Protein AF-A0AB36F8H3-F1 (afdb_monomer)

Foldseek 3Di:
DVVVVVVVVVVVVVVVVVVVVVVVVVVVVVVVVVVVVLVVLLVLLVQLLVLLVVLLVLLVPQAQFDQDPVSCVVCVVSLVVSVVSLVSNVVSVVVNVCVCVVVVLLVVLNVCLNVCSVCRSNRNGTSVSNSVSSVSSNVDPDNPD

Structure (mmCIF, N/CA/C/O backbone):
data_AF-A0AB36F8H3-F1
#
_entry.id   AF-A0AB36F8H3-F1
#
loop_
_atom_site.group_PDB
_atom_site.id
_atom_site.type_symbol
_atom_site.label_atom_id
_atom_site.label_alt_id
_atom_site.label_comp_id
_atom_site.label_asym_id
_atom_site.label_entity_id
_atom_site.label_seq_id
_atom_site.pdbx_PDB_ins_code
_atom_site.Cartn_x
_atom_site.Cartn_y
_atom_site.Cartn_z
_atom_site.occupancy
_atom_site.B_iso_or_equiv
_atom_site.auth_seq_id
_atom_site.auth_comp_id
_atom_site.auth_asym_id
_atom_sit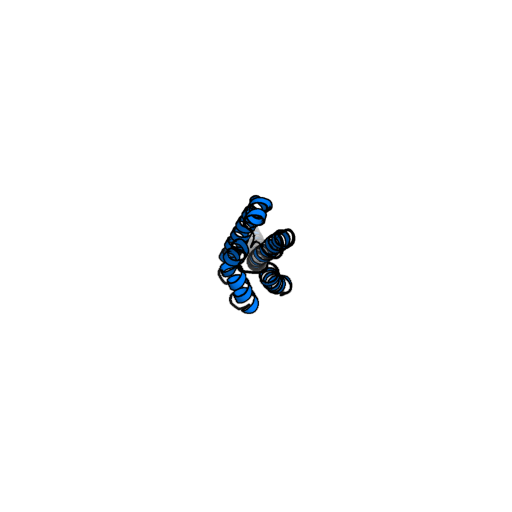e.auth_atom_id
_atom_site.pdbx_PDB_model_num
ATOM 1 N N . MET A 1 1 ? 30.754 12.688 -62.847 1.00 58.72 1 MET A N 1
ATOM 2 C CA . MET A 1 1 ? 31.485 11.428 -62.592 1.00 58.72 1 MET A CA 1
ATOM 3 C C . MET A 1 1 ? 32.320 11.429 -61.305 1.00 58.72 1 MET A C 1
ATOM 5 O O . MET A 1 1 ? 31.846 10.849 -60.343 1.00 58.72 1 MET A O 1
ATOM 9 N N . LEU A 1 2 ? 33.496 12.077 -61.193 1.00 60.81 2 LEU A N 1
ATOM 10 C CA . LEU A 1 2 ? 34.312 12.008 -59.949 1.00 60.81 2 LEU A CA 1
ATOM 11 C C . LEU A 1 2 ? 33.625 12.613 -58.705 1.00 60.81 2 LEU A C 1
ATOM 13 O O . LEU A 1 2 ? 33.713 12.050 -57.617 1.00 60.81 2 LEU A O 1
ATOM 17 N N . HIS A 1 3 ? 32.891 13.718 -58.871 1.00 62.44 3 HIS A N 1
ATOM 18 C CA . HIS A 1 3 ? 32.136 14.358 -57.785 1.00 62.44 3 HIS A CA 1
ATOM 19 C C . HIS A 1 3 ? 30.990 13.472 -57.256 1.00 62.44 3 HIS A C 1
ATOM 21 O O . HIS A 1 3 ? 30.759 13.420 -56.055 1.00 62.44 3 HIS A O 1
ATOM 27 N N . GLU A 1 4 ? 30.318 12.720 -58.133 1.00 62.84 4 GLU A N 1
ATOM 28 C CA . GLU A 1 4 ? 29.195 11.839 -57.764 1.00 62.84 4 GLU A CA 1
ATOM 29 C C . GLU A 1 4 ? 29.661 10.620 -56.956 1.00 62.84 4 GLU A C 1
ATOM 31 O O . GLU A 1 4 ? 29.001 10.220 -55.998 1.00 62.84 4 GLU A O 1
ATOM 36 N N . ILE A 1 5 ? 30.836 10.074 -57.292 1.00 63.94 5 ILE A N 1
ATOM 37 C CA . ILE A 1 5 ? 31.457 8.955 -56.566 1.00 63.94 5 ILE A CA 1
ATOM 38 C C . ILE A 1 5 ? 31.864 9.392 -55.148 1.00 63.94 5 ILE A C 1
ATOM 40 O O . ILE A 1 5 ? 31.661 8.643 -54.192 1.00 63.94 5 ILE A O 1
ATOM 44 N N . TYR A 1 6 ? 32.378 10.618 -54.993 1.00 69.06 6 TYR A N 1
ATOM 45 C CA . TYR A 1 6 ? 32.742 11.180 -53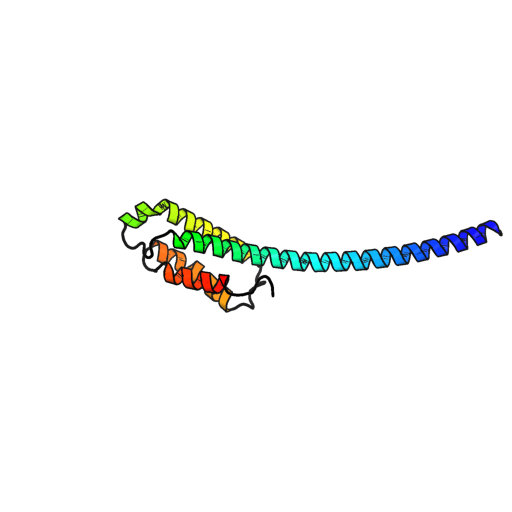.687 1.00 69.06 6 TYR A CA 1
ATOM 46 C C . TYR A 1 6 ? 31.517 11.478 -52.808 1.00 69.06 6 TYR A C 1
ATOM 48 O O . TYR A 1 6 ? 31.506 11.177 -51.616 1.00 69.06 6 TYR A O 1
ATOM 56 N N . THR A 1 7 ? 30.441 12.020 -53.382 1.00 68.94 7 THR A N 1
ATOM 57 C CA . THR A 1 7 ? 29.201 12.251 -52.626 1.00 68.94 7 THR A CA 1
ATOM 58 C C . THR A 1 7 ? 28.511 10.947 -52.225 1.00 68.94 7 THR A C 1
ATOM 60 O O . THR A 1 7 ? 27.948 10.872 -51.135 1.00 68.94 7 THR A O 1
ATOM 63 N N . ALA A 1 8 ? 28.587 9.903 -53.061 1.00 67.62 8 ALA A N 1
ATOM 64 C CA . ALA A 1 8 ? 28.029 8.588 -52.755 1.00 67.62 8 ALA A CA 1
ATOM 65 C C . ALA A 1 8 ? 28.791 7.880 -51.620 1.00 67.62 8 ALA A C 1
ATOM 67 O O . ALA A 1 8 ? 28.169 7.293 -50.735 1.00 67.62 8 ALA A O 1
ATOM 68 N N . SER A 1 9 ? 30.126 7.971 -51.589 1.00 74.31 9 SER A N 1
ATOM 69 C CA . SER A 1 9 ? 30.923 7.400 -50.494 1.00 74.31 9 SER A CA 1
ATOM 70 C C . SER A 1 9 ? 30.672 8.118 -49.165 1.00 74.31 9 SER A C 1
ATOM 72 O O . SER A 1 9 ? 30.525 7.465 -48.132 1.00 74.31 9 SER A O 1
ATOM 74 N N . TRP A 1 10 ? 30.526 9.445 -49.191 1.00 82.19 10 TRP A N 1
ATOM 75 C CA . TRP A 1 10 ? 30.187 10.238 -48.010 1.00 82.19 10 TRP A CA 1
ATOM 76 C C . TRP A 1 10 ? 28.766 9.960 -47.501 1.00 82.19 10 TRP A C 1
ATOM 78 O O . TRP A 1 10 ? 28.565 9.777 -46.301 1.00 82.19 10 TRP A O 1
ATOM 88 N N . ALA A 1 11 ? 27.786 9.848 -48.403 1.00 82.88 11 ALA A N 1
ATOM 89 C CA . ALA A 1 11 ? 26.413 9.483 -48.055 1.00 82.88 11 ALA A CA 1
ATOM 90 C C . ALA A 1 11 ? 26.329 8.098 -47.388 1.00 82.88 11 ALA A C 1
ATOM 92 O O . ALA A 1 11 ? 25.604 7.938 -46.408 1.00 82.88 11 ALA A O 1
ATOM 93 N N . ASN A 1 12 ? 27.116 7.121 -47.852 1.00 84.38 12 ASN A N 1
ATOM 94 C CA . ASN A 1 12 ? 27.176 5.785 -47.249 1.00 84.38 12 ASN A CA 1
ATOM 95 C C . ASN A 1 12 ? 27.745 5.806 -45.820 1.00 84.38 12 ASN A C 1
ATOM 97 O O . ASN A 1 12 ? 27.247 5.086 -44.953 1.00 84.38 12 ASN A O 1
ATOM 101 N N . ILE A 1 13 ? 28.752 6.649 -45.551 1.00 85.50 13 ILE A N 1
ATOM 102 C CA . ILE A 1 13 ? 29.317 6.830 -44.202 1.00 85.50 13 ILE A CA 1
ATOM 103 C C . ILE A 1 13 ? 28.265 7.425 -43.258 1.00 85.50 13 ILE A C 1
ATOM 105 O O . ILE A 1 13 ? 28.055 6.899 -42.164 1.00 85.50 13 ILE A O 1
ATOM 109 N N . TRP A 1 14 ? 27.556 8.473 -43.689 1.00 85.19 14 TRP A N 1
ATOM 110 C CA . TRP A 1 14 ? 26.475 9.063 -42.895 1.00 85.19 14 TRP A CA 1
ATOM 111 C C . TRP A 1 14 ? 25.318 8.096 -42.674 1.00 85.19 14 TRP A C 1
ATOM 113 O O . TRP A 1 14 ? 24.829 7.996 -41.554 1.00 85.19 14 TRP A O 1
ATOM 123 N N . ALA A 1 15 ? 24.922 7.331 -43.693 1.00 85.88 15 ALA A N 1
ATOM 124 C CA . ALA A 1 15 ? 23.889 6.311 -43.558 1.00 85.88 15 ALA A CA 1
ATOM 125 C C . ALA A 1 15 ? 24.279 5.243 -42.522 1.00 85.88 15 ALA A C 1
ATOM 127 O O . ALA A 1 15 ? 23.463 4.889 -41.670 1.00 85.88 15 ALA A O 1
ATOM 128 N N . ALA A 1 16 ? 25.535 4.782 -42.532 1.00 86.06 16 ALA A N 1
ATOM 129 C CA . ALA A 1 16 ? 26.046 3.840 -41.538 1.00 86.06 16 ALA A CA 1
ATOM 130 C C . ALA A 1 16 ? 26.062 4.443 -40.121 1.00 86.06 16 ALA A C 1
ATOM 132 O O . ALA A 1 16 ? 25.603 3.808 -39.170 1.00 86.06 16 ALA A O 1
ATOM 133 N N . MET A 1 17 ? 26.524 5.689 -39.971 1.00 88.88 17 MET A N 1
ATOM 134 C CA . MET A 1 17 ? 26.510 6.398 -38.686 1.00 88.88 17 MET A CA 1
ATOM 135 C C . MET A 1 17 ? 25.092 6.617 -38.144 1.00 88.88 17 MET A C 1
ATOM 137 O O . MET A 1 17 ? 24.843 6.414 -36.951 1.00 88.88 17 MET A O 1
ATOM 141 N N . SER A 1 18 ? 24.151 7.005 -39.005 1.00 90.81 18 SER A N 1
ATOM 142 C CA . SER A 1 18 ? 22.741 7.153 -38.649 1.00 90.81 18 SER A CA 1
ATOM 143 C C . SER A 1 18 ? 22.137 5.811 -38.246 1.00 90.81 18 SER A C 1
ATOM 145 O O . SER A 1 18 ? 21.476 5.746 -37.215 1.00 90.81 18 SER A O 1
ATOM 147 N N . ALA A 1 19 ? 22.432 4.727 -38.969 1.00 90.00 19 ALA A N 1
ATOM 148 C CA . ALA A 1 19 ? 21.951 3.388 -38.628 1.00 90.00 19 ALA A CA 1
ATOM 149 C C . ALA A 1 19 ? 22.446 2.920 -37.246 1.00 90.00 19 ALA A C 1
ATOM 151 O O . ALA A 1 19 ? 21.660 2.399 -36.449 1.00 90.00 19 ALA A O 1
ATOM 152 N N . ILE A 1 20 ? 23.722 3.158 -36.917 1.00 92.00 20 ILE A N 1
ATOM 153 C CA . ILE A 1 20 ? 24.278 2.866 -35.584 1.00 92.00 20 ILE A CA 1
ATOM 154 C C . ILE A 1 20 ? 23.578 3.714 -34.515 1.00 92.00 20 ILE A C 1
ATOM 156 O O . ILE A 1 20 ? 23.149 3.185 -33.489 1.00 92.00 20 ILE A O 1
ATOM 160 N N . SER A 1 21 ? 23.409 5.013 -34.767 1.00 92.56 21 SER A N 1
ATOM 161 C CA . SER A 1 21 ? 22.753 5.934 -33.831 1.00 92.56 21 SER A CA 1
ATOM 162 C C . SER A 1 21 ? 21.299 5.539 -33.562 1.00 92.56 21 SER A C 1
ATOM 164 O O . SER A 1 21 ? 20.877 5.493 -32.407 1.00 92.56 21 SER A O 1
ATOM 166 N N . THR A 1 22 ? 20.542 5.177 -34.600 1.00 95.00 22 THR A N 1
ATOM 167 C CA . THR A 1 22 ? 19.169 4.672 -34.474 1.00 95.00 22 THR A CA 1
ATOM 168 C C . THR A 1 22 ? 19.132 3.368 -33.683 1.00 95.00 22 THR A C 1
ATOM 170 O O . THR A 1 22 ? 18.295 3.215 -32.798 1.00 95.00 22 THR A O 1
ATOM 173 N N . THR A 1 23 ? 20.067 2.450 -33.935 1.00 94.62 23 THR A N 1
ATOM 174 C CA . THR A 1 23 ? 20.156 1.183 -33.193 1.00 94.62 23 THR A CA 1
ATOM 175 C C . THR A 1 23 ? 20.403 1.430 -31.702 1.00 94.62 23 THR A C 1
ATOM 177 O O . THR A 1 23 ? 19.720 0.856 -30.853 1.00 94.62 23 THR A O 1
ATOM 180 N N . LEU A 1 24 ? 21.324 2.336 -31.362 1.00 95.31 24 LEU A N 1
ATOM 181 C CA . LEU A 1 24 ? 21.580 2.730 -29.975 1.00 95.31 24 LEU A CA 1
ATOM 182 C C . LEU A 1 24 ? 20.356 3.392 -29.336 1.00 95.31 24 LEU A C 1
ATOM 184 O O . LEU A 1 24 ? 19.999 3.051 -28.207 1.00 95.31 24 LEU A O 1
ATOM 188 N N . ALA A 1 25 ? 19.683 4.286 -30.062 1.00 95.62 25 ALA A N 1
ATOM 189 C CA . ALA A 1 25 ? 18.462 4.928 -29.592 1.00 95.62 25 ALA A CA 1
ATOM 190 C C . ALA A 1 25 ? 17.368 3.896 -29.274 1.00 95.62 25 ALA A C 1
ATOM 192 O O . ALA A 1 25 ? 16.744 3.979 -28.218 1.00 95.62 25 ALA A O 1
ATOM 193 N N . VAL A 1 26 ? 17.190 2.879 -30.124 1.00 95.88 26 VAL A N 1
ATOM 194 C CA . VAL A 1 26 ? 16.233 1.784 -29.892 1.00 95.88 26 VAL A CA 1
ATOM 195 C C . VAL A 1 26 ? 16.597 0.983 -28.642 1.00 95.88 26 VAL A C 1
ATOM 197 O O . VAL A 1 26 ? 15.723 0.712 -27.821 1.00 95.88 26 VAL A O 1
ATOM 200 N N . ILE A 1 27 ? 17.875 0.648 -28.439 1.00 95.81 27 ILE A N 1
ATOM 201 C CA . ILE A 1 27 ? 18.325 -0.077 -27.238 1.00 95.81 27 ILE A CA 1
ATOM 202 C C . ILE A 1 27 ? 18.046 0.739 -25.969 1.00 95.81 27 ILE A C 1
ATOM 204 O O . ILE A 1 27 ? 17.573 0.196 -24.966 1.00 95.81 27 ILE A O 1
ATOM 208 N N . VAL A 1 28 ? 18.323 2.044 -26.000 1.00 96.19 28 VAL A N 1
ATOM 209 C CA . VAL A 1 28 ? 18.063 2.942 -24.868 1.00 96.19 28 VAL A CA 1
ATOM 210 C C . VAL A 1 28 ? 16.562 3.062 -24.604 1.00 96.19 28 VAL A C 1
ATOM 212 O O . VAL A 1 28 ? 16.143 2.906 -23.457 1.00 96.19 28 VAL A O 1
ATOM 215 N N . ALA A 1 29 ? 15.747 3.263 -25.643 1.00 95.12 29 ALA A N 1
ATOM 216 C CA . ALA A 1 29 ? 14.292 3.339 -25.528 1.00 95.12 29 ALA A CA 1
ATOM 217 C C . ALA A 1 29 ? 13.701 2.039 -24.965 1.00 95.12 29 ALA A C 1
ATOM 219 O O . ALA A 1 29 ? 12.880 2.071 -24.049 1.00 95.12 29 ALA A O 1
ATOM 220 N N . TRP A 1 30 ? 14.180 0.886 -25.437 1.00 94.75 30 TRP A N 1
ATOM 221 C CA . TRP A 1 30 ? 13.790 -0.420 -24.915 1.00 94.75 30 TRP A CA 1
ATOM 222 C C . TRP A 1 30 ? 14.094 -0.553 -23.419 1.00 94.75 30 TRP A C 1
ATOM 224 O O . TRP A 1 30 ? 13.223 -0.920 -22.628 1.00 94.75 30 TRP A O 1
ATOM 234 N N . ARG A 1 31 ? 15.313 -0.190 -22.996 1.00 93.94 31 ARG A N 1
ATOM 235 C CA . ARG A 1 31 ? 15.694 -0.195 -21.574 1.00 93.94 31 ARG A CA 1
ATOM 236 C C . ARG A 1 31 ? 14.848 0.766 -20.742 1.00 93.94 31 ARG A C 1
ATOM 238 O O . ARG A 1 31 ? 14.490 0.425 -19.615 1.00 93.94 31 ARG A O 1
ATOM 245 N N . ALA A 1 32 ? 14.520 1.937 -21.282 1.00 94.25 32 ALA A N 1
ATOM 246 C CA . ALA A 1 32 ? 13.661 2.908 -20.616 1.00 94.25 32 ALA A CA 1
ATOM 247 C C . ALA A 1 32 ? 12.241 2.357 -20.406 1.00 94.25 32 ALA A C 1
ATOM 249 O O . ALA A 1 32 ? 11.733 2.434 -19.290 1.00 94.25 32 ALA A O 1
ATOM 250 N N . MET A 1 33 ? 11.642 1.725 -21.421 1.00 93.06 33 MET A N 1
ATOM 251 C CA . MET A 1 33 ? 10.313 1.104 -21.313 1.00 93.06 33 MET A CA 1
ATOM 252 C C . MET A 1 33 ? 10.282 -0.026 -20.280 1.00 93.06 33 MET A C 1
ATOM 254 O O . MET A 1 33 ? 9.375 -0.082 -19.451 1.00 93.06 33 MET A O 1
ATOM 258 N N . LEU A 1 34 ? 11.299 -0.895 -20.271 1.00 89.81 34 LEU A N 1
ATOM 259 C CA . LEU A 1 34 ? 11.403 -1.954 -19.262 1.00 89.81 34 LEU A CA 1
ATOM 260 C C . LEU A 1 34 ? 11.517 -1.384 -17.844 1.00 89.81 34 LEU A C 1
ATOM 262 O O . LEU A 1 34 ? 10.857 -1.867 -16.924 1.00 89.81 34 LEU A O 1
ATOM 266 N N . ARG A 1 35 ? 12.334 -0.340 -17.661 1.00 91.88 35 ARG A N 1
ATOM 267 C CA . ARG A 1 35 ? 12.479 0.333 -16.366 1.00 91.88 35 ARG A CA 1
ATOM 268 C C . ARG A 1 35 ? 11.177 0.997 -15.928 1.00 91.88 35 ARG A C 1
ATOM 270 O O . ARG A 1 35 ? 10.844 0.919 -14.749 1.00 91.88 35 ARG A O 1
ATOM 277 N N . TRP A 1 36 ? 10.457 1.627 -16.853 1.00 90.06 36 TRP A N 1
ATOM 278 C CA . TRP A 1 36 ? 9.185 2.279 -16.561 1.00 90.06 36 TRP A CA 1
ATOM 279 C C . TRP A 1 36 ? 8.135 1.259 -16.109 1.00 90.06 36 TRP A C 1
ATOM 281 O O . TRP A 1 36 ? 7.554 1.435 -15.043 1.00 90.06 36 TRP A O 1
ATOM 291 N N . ARG A 1 37 ? 7.989 0.127 -16.806 1.00 87.50 37 ARG A N 1
ATOM 292 C CA . ARG A 1 37 ? 7.068 -0.935 -16.374 1.00 87.50 37 ARG A CA 1
ATOM 293 C C . ARG A 1 37 ? 7.336 -1.384 -14.934 1.00 87.50 37 ARG A C 1
ATOM 295 O O . ARG A 1 37 ? 6.419 -1.443 -14.122 1.00 87.50 37 ARG A O 1
ATOM 302 N N . ASN A 1 38 ? 8.604 -1.614 -14.590 1.00 88.50 38 ASN A N 1
ATOM 303 C CA . ASN A 1 38 ? 8.981 -1.986 -13.225 1.00 88.50 38 ASN A 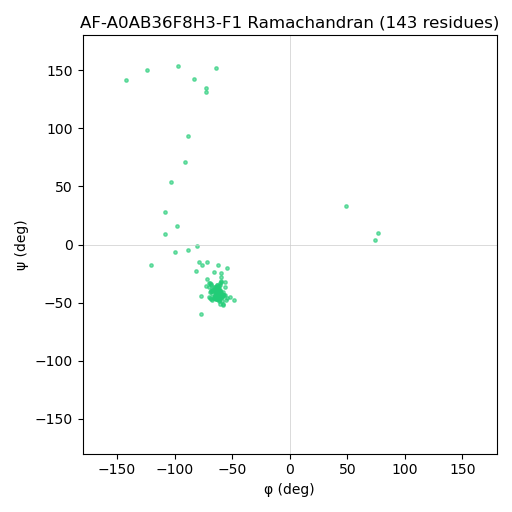CA 1
ATOM 304 C C . ASN A 1 38 ? 8.664 -0.871 -12.210 1.00 88.50 38 ASN A C 1
ATOM 306 O O . ASN A 1 38 ? 8.304 -1.156 -11.071 1.00 88.50 38 ASN A O 1
ATOM 310 N N . GLN A 1 39 ? 8.796 0.403 -12.593 1.00 87.75 39 GLN A N 1
ATOM 311 C CA . GLN A 1 39 ? 8.414 1.522 -11.728 1.00 87.75 39 GLN A CA 1
ATOM 312 C C . GLN A 1 39 ? 6.908 1.592 -11.491 1.00 87.75 39 GLN A C 1
ATOM 314 O O . GLN A 1 39 ? 6.503 1.914 -10.377 1.00 87.75 39 GLN A O 1
ATOM 319 N N . ASP A 1 40 ? 6.084 1.301 -12.493 1.00 90.06 40 ASP A N 1
ATOM 320 C CA . ASP A 1 40 ? 4.632 1.340 -12.327 1.00 90.06 40 ASP A CA 1
ATOM 321 C C . ASP A 1 40 ? 4.147 0.226 -11.387 1.00 90.06 40 ASP A C 1
ATOM 323 O O . ASP A 1 40 ? 3.374 0.503 -10.469 1.00 90.06 40 ASP A O 1
ATOM 327 N N . GLU A 1 41 ? 4.715 -0.982 -11.479 1.00 91.56 41 GLU A N 1
ATOM 328 C CA . GLU A 1 41 ? 4.466 -2.045 -10.492 1.00 91.56 41 GLU A CA 1
ATOM 329 C C . GLU A 1 41 ? 4.851 -1.620 -9.063 1.00 91.56 41 GLU A C 1
ATOM 331 O O . GLU A 1 41 ? 4.121 -1.875 -8.100 1.00 91.56 41 GLU A O 1
ATOM 336 N N . LEU A 1 42 ? 6.004 -0.958 -8.906 1.00 92.62 42 LEU A N 1
ATOM 337 C CA . LEU A 1 42 ? 6.476 -0.467 -7.608 1.00 92.62 42 LEU A CA 1
ATOM 338 C C . LEU A 1 42 ? 5.547 0.598 -7.022 1.00 92.62 42 LEU A C 1
ATOM 340 O O . LEU A 1 42 ? 5.249 0.548 -5.827 1.00 92.62 42 LEU A O 1
ATOM 344 N N . LYS A 1 43 ? 5.080 1.543 -7.846 1.00 93.19 43 LYS A N 1
ATOM 345 C CA . LYS A 1 43 ? 4.158 2.604 -7.418 1.00 93.19 43 LYS A CA 1
ATOM 346 C C . LYS A 1 43 ? 2.868 2.021 -6.863 1.00 93.19 43 LYS A C 1
ATOM 348 O O . LYS A 1 43 ? 2.426 2.443 -5.801 1.00 93.19 43 LYS A O 1
ATOM 353 N N . VAL A 1 44 ? 2.296 1.030 -7.541 1.00 94.62 44 VAL A N 1
ATOM 354 C CA . VAL A 1 44 ? 1.041 0.402 -7.117 1.00 94.62 44 VAL A CA 1
ATOM 355 C C . VAL A 1 44 ? 1.209 -0.336 -5.783 1.00 94.62 44 VAL A C 1
ATOM 357 O O . VAL A 1 44 ? 0.423 -0.136 -4.856 1.00 94.62 44 VAL A O 1
ATOM 360 N N . LYS A 1 45 ? 2.284 -1.120 -5.627 1.00 94.81 45 LYS A N 1
ATOM 361 C CA . LYS A 1 45 ? 2.597 -1.797 -4.353 1.00 94.81 45 LYS A CA 1
ATOM 362 C C . LYS A 1 45 ? 2.828 -0.799 -3.216 1.00 94.81 45 LYS A C 1
ATOM 364 O O . LYS A 1 45 ? 2.381 -1.027 -2.092 1.00 94.81 45 LYS A O 1
ATOM 369 N N . MET A 1 46 ? 3.525 0.303 -3.497 1.00 95.56 46 MET A N 1
ATOM 370 C CA . MET A 1 46 ? 3.762 1.374 -2.530 1.00 95.56 46 MET A CA 1
ATOM 371 C C . MET A 1 46 ? 2.460 2.067 -2.127 1.00 95.56 46 MET A C 1
ATOM 373 O O . MET A 1 46 ? 2.242 2.258 -0.935 1.00 95.56 46 MET A O 1
ATOM 377 N N . ALA A 1 47 ? 1.588 2.385 -3.087 1.00 96.81 47 ALA A N 1
ATOM 378 C CA . ALA A 1 47 ? 0.298 3.015 -2.829 1.00 96.81 47 ALA A CA 1
ATOM 379 C C . ALA A 1 47 ? -0.575 2.153 -1.906 1.00 96.81 47 ALA A C 1
ATOM 381 O O . ALA A 1 47 ? -1.131 2.665 -0.937 1.00 96.81 47 ALA A O 1
ATOM 382 N N . PHE A 1 48 ? -0.624 0.836 -2.136 1.00 97.44 48 PHE A N 1
ATOM 383 C CA . PHE A 1 48 ? -1.310 -0.085 -1.228 1.00 97.44 48 PHE A CA 1
ATOM 384 C C . PHE A 1 48 ? -0.687 -0.083 0.173 1.00 97.44 48 PHE A C 1
ATOM 386 O O . PHE A 1 48 ? -1.394 0.072 1.168 1.00 97.44 48 PHE A O 1
ATOM 393 N N . LYS A 1 49 ? 0.644 -0.198 0.269 1.00 96.75 49 LYS A N 1
ATOM 394 C CA . LYS A 1 49 ? 1.341 -0.198 1.562 1.00 96.75 49 LYS A CA 1
ATOM 395 C C . LYS A 1 49 ? 1.103 1.094 2.348 1.00 96.75 49 LYS A C 1
ATOM 397 O O . LYS A 1 49 ? 0.905 1.046 3.559 1.00 96.75 49 LYS A O 1
ATOM 402 N N . GLN A 1 50 ? 1.113 2.230 1.658 1.00 97.62 50 GLN A N 1
ATOM 403 C CA . GLN A 1 50 ? 0.833 3.537 2.237 1.00 97.62 50 GLN A CA 1
ATOM 404 C C . GLN A 1 50 ? -0.620 3.637 2.711 1.00 97.62 50 GLN A C 1
ATOM 406 O O . GLN A 1 50 ? -0.849 4.047 3.842 1.00 97.62 50 GLN A O 1
ATOM 411 N N . ALA A 1 51 ? -1.586 3.180 1.911 1.00 97.88 51 ALA A N 1
ATOM 412 C CA . ALA A 1 51 ? -2.989 3.163 2.319 1.00 97.88 51 ALA A CA 1
ATOM 413 C C . ALA A 1 51 ? -3.202 2.341 3.604 1.00 97.88 51 ALA A C 1
ATOM 415 O O . ALA A 1 51 ? -3.877 2.799 4.526 1.00 97.88 51 ALA A O 1
ATOM 416 N N . VAL A 1 52 ? -2.565 1.167 3.711 1.00 98.06 52 VAL A N 1
ATOM 417 C CA . VAL A 1 52 ? -2.609 0.341 4.931 1.00 98.06 52 VAL A CA 1
ATOM 418 C C . VAL A 1 52 ? -1.962 1.057 6.122 1.00 98.06 52 VAL A C 1
ATOM 420 O O . VAL A 1 52 ? -2.457 0.941 7.243 1.00 98.06 52 VAL A O 1
ATOM 423 N N . ALA A 1 53 ? -0.889 1.823 5.903 1.00 97.69 53 ALA A N 1
ATOM 424 C CA . ALA A 1 53 ? -0.268 2.628 6.953 1.00 97.69 53 ALA A CA 1
ATOM 425 C C . ALA A 1 53 ? -1.218 3.724 7.459 1.00 97.69 53 ALA A C 1
ATOM 427 O O . ALA A 1 53 ? -1.396 3.860 8.669 1.00 97.69 53 ALA A O 1
ATOM 428 N N . ASP A 1 54 ? -1.884 4.438 6.549 1.00 97.81 54 ASP A N 1
ATOM 429 C CA . ASP A 1 54 ? -2.856 5.482 6.889 1.00 97.81 54 ASP A CA 1
ATOM 430 C C . ASP A 1 54 ? -4.064 4.902 7.641 1.00 97.81 54 ASP A C 1
ATOM 432 O O . ASP A 1 54 ? -4.523 5.467 8.637 1.00 97.81 54 ASP A O 1
ATOM 436 N N . TYR A 1 55 ? -4.554 3.735 7.210 1.00 98.00 55 TYR A N 1
ATOM 437 C CA . TYR A 1 55 ? -5.601 2.998 7.917 1.00 98.00 55 TYR A CA 1
ATOM 438 C C . TYR A 1 55 ? -5.155 2.589 9.326 1.00 98.00 55 TYR A C 1
ATOM 440 O O . TYR A 1 55 ? -5.871 2.835 10.297 1.00 98.00 55 TYR A O 1
ATOM 448 N N . SER A 1 56 ? -3.957 2.010 9.460 1.00 97.25 56 SER A N 1
ATOM 449 C CA . SER A 1 56 ? -3.399 1.610 10.755 1.00 97.25 56 SER A CA 1
ATOM 450 C C . SER A 1 56 ? -3.221 2.805 11.689 1.00 97.25 56 SER A C 1
ATOM 452 O O . SER A 1 56 ? -3.494 2.698 12.883 1.00 97.25 56 SER A O 1
ATOM 454 N N . TYR A 1 57 ? -2.782 3.946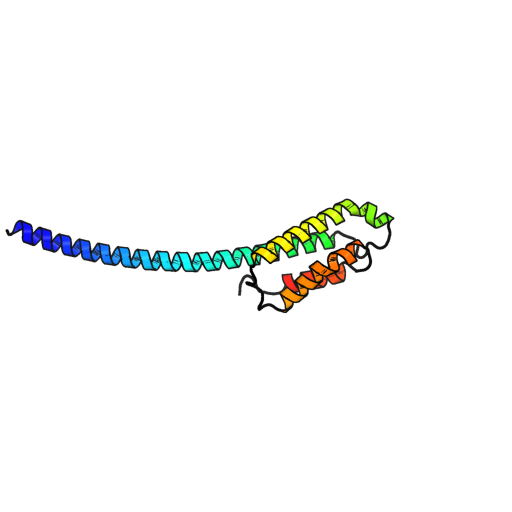 11.160 1.00 96.62 57 TYR A N 1
ATOM 455 C CA . TYR A 1 57 ? -2.643 5.181 11.920 1.00 96.62 57 TYR A CA 1
ATOM 456 C C . TYR A 1 57 ? -4.002 5.682 12.420 1.00 96.62 57 TYR A C 1
ATOM 458 O O . TYR A 1 57 ? -4.145 5.997 13.600 1.00 96.62 57 TYR A O 1
ATOM 466 N N . CYS A 1 58 ? -5.029 5.694 11.566 1.00 95.25 58 CYS A N 1
ATOM 467 C CA . CYS A 1 58 ? -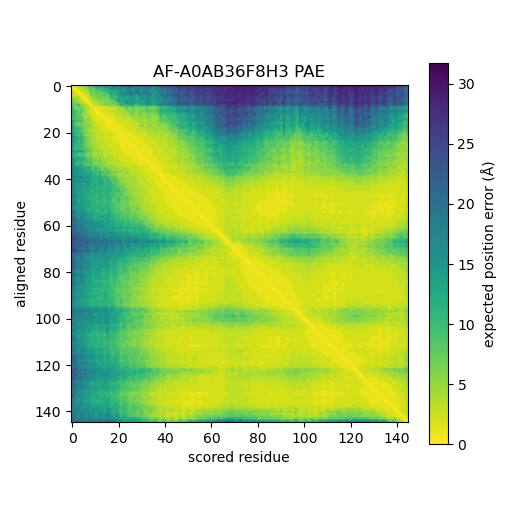6.390 6.051 11.971 1.00 95.25 58 CYS A CA 1
ATOM 468 C C . CYS A 1 58 ? -6.912 5.113 13.076 1.00 95.25 58 CYS A C 1
ATOM 470 O O . CYS A 1 58 ? -7.432 5.570 14.095 1.00 95.25 58 CYS A O 1
ATOM 472 N N . LEU A 1 59 ? -6.679 3.806 12.926 1.00 95.25 59 LEU A N 1
ATOM 473 C CA . LEU A 1 59 ? -7.080 2.783 13.890 1.00 95.25 59 LEU A CA 1
ATOM 474 C C . LEU A 1 59 ? -6.441 2.976 15.277 1.00 95.25 59 LEU A C 1
ATOM 476 O O . LEU A 1 59 ? -7.092 2.710 16.284 1.00 95.25 59 LEU A O 1
ATOM 480 N N . MET A 1 60 ? -5.197 3.464 15.347 1.00 93.56 60 MET A N 1
ATOM 481 C CA . MET A 1 60 ? -4.505 3.746 16.615 1.00 93.56 60 MET A CA 1
ATOM 482 C C . MET A 1 60 ? -5.141 4.884 17.426 1.00 93.56 60 MET A C 1
ATOM 484 O O . MET A 1 60 ? -4.969 4.927 18.641 1.00 93.56 60 MET A O 1
ATOM 488 N N . HIS A 1 61 ? -5.878 5.790 16.780 1.00 92.12 61 HIS A N 1
ATOM 489 C CA . HIS A 1 61 ? -6.562 6.904 17.451 1.00 92.12 61 HIS A CA 1
ATOM 490 C C . HIS A 1 61 ? -7.969 6.542 17.933 1.00 92.12 61 HIS A C 1
ATOM 492 O O . HIS A 1 61 ? -8.635 7.355 18.575 1.00 92.12 61 HIS A O 1
ATOM 498 N N . LEU A 1 62 ? -8.439 5.339 17.610 1.00 93.25 62 LEU A N 1
ATOM 499 C CA . LEU A 1 62 ? -9.728 4.835 18.045 1.00 93.25 62 LEU A CA 1
ATOM 500 C C . LEU A 1 62 ? -9.573 3.942 19.285 1.00 93.25 62 LEU A C 1
ATOM 502 O O . LEU A 1 62 ? -8.525 3.324 19.497 1.00 93.25 62 LEU A O 1
ATOM 506 N N . PRO A 1 63 ? -10.617 3.834 20.123 1.00 92.31 63 PRO A N 1
ATOM 507 C CA . PRO A 1 63 ? -10.564 2.983 21.300 1.00 92.31 63 PRO A CA 1
ATOM 508 C C . PRO A 1 63 ? -10.409 1.514 20.904 1.00 92.31 63 PRO A C 1
ATOM 510 O O . PRO A 1 63 ? -10.908 1.060 19.872 1.00 92.31 63 PRO A O 1
ATOM 513 N N . THR A 1 64 ? -9.788 0.730 21.784 1.00 92.31 64 THR A N 1
ATOM 514 C CA . THR A 1 64 ? -9.568 -0.702 21.548 1.00 92.31 64 THR A CA 1
ATOM 515 C C . THR A 1 64 ? -10.858 -1.469 21.259 1.00 92.31 64 THR A C 1
ATOM 517 O O . THR A 1 64 ? -10.844 -2.419 20.483 1.00 92.31 64 THR A O 1
ATOM 520 N N . GLN A 1 65 ? -11.980 -1.044 21.845 1.00 90.88 65 GLN A N 1
ATOM 521 C CA . GLN A 1 65 ? -13.299 -1.627 21.617 1.00 90.88 65 GLN A CA 1
ATOM 522 C C . GLN A 1 65 ? -14.398 -0.558 21.582 1.00 90.88 65 GLN A C 1
ATOM 524 O O . GLN A 1 65 ? -14.415 0.369 22.400 1.00 90.88 65 GLN A O 1
ATOM 529 N N . LEU A 1 66 ? -15.364 -0.755 20.678 1.00 89.75 66 LEU A N 1
ATOM 530 C CA . LEU A 1 66 ? -16.518 0.122 20.431 1.00 89.75 66 LEU A CA 1
ATOM 531 C C . LEU A 1 66 ? -17.851 -0.481 20.923 1.00 89.75 66 LEU A C 1
ATOM 533 O O . LEU A 1 66 ? -18.913 -0.200 20.378 1.00 89.75 66 LEU A O 1
ATOM 537 N N . GLN A 1 67 ? -17.833 -1.337 21.948 1.00 86.69 67 GLN A N 1
ATOM 538 C CA . GLN A 1 67 ? -19.035 -2.059 22.396 1.00 86.69 67 GLN A CA 1
ATOM 539 C C . GLN A 1 67 ? -20.171 -1.132 22.855 1.00 86.69 67 GLN A C 1
ATOM 541 O O . GLN A 1 67 ? -21.322 -1.362 22.487 1.00 86.69 67 GLN A O 1
ATOM 546 N N . SER A 1 68 ? -19.848 -0.068 23.598 1.00 87.31 68 SER A N 1
ATOM 547 C CA . SER A 1 68 ? -20.838 0.867 24.148 1.00 87.31 68 SER A CA 1
ATOM 548 C C . SER A 1 68 ? -21.457 1.769 23.067 1.00 87.31 68 SER A C 1
ATOM 550 O O . SER A 1 68 ? -20.704 2.415 22.331 1.00 87.31 68 SER A O 1
ATOM 552 N N . PRO A 1 69 ? -22.799 1.910 23.013 1.00 84.75 69 PRO A N 1
ATOM 553 C CA . PRO A 1 69 ? -23.473 2.837 22.102 1.00 84.75 69 PRO A CA 1
ATOM 554 C C . PRO A 1 69 ? -23.000 4.287 22.256 1.00 84.75 69 PRO A C 1
ATOM 556 O O . PRO A 1 69 ? -22.834 4.984 21.261 1.00 84.75 69 PRO A O 1
ATOM 559 N N . VAL A 1 70 ? -22.712 4.721 23.489 1.00 87.50 70 VAL A N 1
ATOM 560 C CA . VAL A 1 70 ? -22.238 6.086 23.782 1.00 87.50 70 VAL A CA 1
ATOM 561 C C . VAL A 1 70 ? -20.886 6.343 23.116 1.00 87.50 70 VAL A C 1
ATOM 563 O O . VAL A 1 70 ? -20.723 7.348 22.430 1.00 87.50 70 VAL A O 1
ATOM 566 N N . ARG A 1 71 ? -19.950 5.388 23.218 1.00 84.56 71 ARG A N 1
ATOM 567 C CA . ARG A 1 71 ? -18.649 5.484 22.537 1.00 84.56 71 ARG A CA 1
ATOM 568 C C . ARG A 1 71 ? -18.797 5.484 21.017 1.00 84.56 71 ARG A C 1
ATOM 570 O O . ARG A 1 71 ? -18.055 6.175 20.336 1.00 84.56 71 ARG A O 1
ATOM 577 N N . ARG A 1 72 ? -19.745 4.729 20.452 1.00 84.19 72 ARG A N 1
ATOM 578 C CA . ARG A 1 72 ? -19.951 4.734 18.990 1.00 84.19 72 ARG A CA 1
ATOM 579 C C . ARG A 1 72 ? -20.386 6.099 18.474 1.00 84.19 72 ARG A C 1
ATOM 581 O O . ARG A 1 72 ? -19.946 6.489 17.400 1.00 84.19 72 ARG A O 1
ATOM 588 N N . VAL A 1 73 ? -21.220 6.808 19.234 1.00 89.00 73 VAL A N 1
ATOM 589 C CA . VAL A 1 73 ? -21.637 8.175 18.897 1.00 89.00 73 VAL A CA 1
ATOM 590 C C . VAL A 1 73 ? -20.468 9.147 19.059 1.00 89.00 73 VAL A C 1
ATOM 592 O O . VAL A 1 73 ? -20.209 9.930 18.152 1.00 89.00 73 VAL A O 1
ATOM 595 N N . GLU A 1 74 ? -19.721 9.048 20.162 1.00 92.12 74 GLU A N 1
ATOM 596 C CA . GLU A 1 74 ? -18.543 9.884 20.439 1.00 92.12 74 GLU A CA 1
ATOM 597 C C . GLU A 1 74 ? -17.473 9.782 19.340 1.00 92.12 74 GLU A C 1
ATOM 599 O O . GLU A 1 74 ? -16.940 10.789 18.883 1.00 92.12 74 GLU A O 1
ATOM 604 N N . TYR A 1 75 ? -17.195 8.566 18.866 1.00 92.81 75 TYR A N 1
ATOM 605 C CA . TYR A 1 75 ? -16.180 8.300 17.846 1.00 92.81 75 TYR A CA 1
ATOM 606 C C . TYR A 1 75 ? -16.757 8.179 16.431 1.00 92.81 75 TYR A C 1
ATOM 608 O O . TYR A 1 75 ? -16.081 7.660 15.540 1.00 92.81 75 TYR A O 1
ATOM 616 N N . MET A 1 76 ? -17.992 8.634 16.191 1.00 91.56 76 MET A N 1
ATOM 617 C CA . MET A 1 76 ? -18.684 8.367 14.930 1.00 91.56 76 MET A CA 1
ATOM 618 C C . MET A 1 76 ? -17.923 8.910 13.718 1.00 91.56 76 MET A C 1
ATOM 620 O O . MET A 1 76 ? -17.745 8.199 12.729 1.00 91.56 76 MET A O 1
ATOM 624 N N . ASP A 1 77 ? -17.421 10.140 13.795 1.00 93.50 77 ASP A N 1
ATOM 625 C CA . ASP A 1 77 ? -16.699 10.748 12.674 1.00 93.50 77 ASP A CA 1
ATOM 626 C C . ASP A 1 77 ? -15.347 10.074 12.423 1.00 93.50 77 ASP A C 1
ATOM 628 O O . ASP A 1 77 ? -14.960 9.880 11.273 1.00 93.50 77 ASP A O 1
ATOM 632 N N . LYS A 1 78 ? -14.675 9.597 13.477 1.00 93.38 78 LYS A N 1
ATOM 633 C CA . LYS A 1 78 ? -13.456 8.788 13.338 1.00 93.38 78 LYS A CA 1
ATOM 634 C C . LYS A 1 78 ? -13.735 7.397 12.773 1.00 93.38 78 LYS A C 1
ATOM 636 O O . LYS A 1 78 ? -12.926 6.877 12.014 1.00 93.38 78 LYS A O 1
ATOM 641 N N . CYS A 1 79 ? -14.891 6.812 13.077 1.00 94.00 79 CYS A N 1
ATOM 642 C CA . CYS A 1 79 ? -15.324 5.563 12.454 1.00 94.00 79 CYS A CA 1
ATOM 643 C C . CYS A 1 79 ? -15.610 5.750 10.957 1.00 94.00 79 CYS A C 1
ATOM 645 O O . CYS A 1 79 ? -15.223 4.893 10.169 1.00 94.00 79 CYS A O 1
ATOM 647 N N . LYS A 1 80 ? -16.234 6.868 10.552 1.00 95.25 80 LYS A N 1
ATOM 648 C CA . LYS A 1 80 ? -16.405 7.211 9.127 1.00 95.25 80 LYS A CA 1
ATOM 649 C C . LYS A 1 80 ? -15.054 7.377 8.437 1.00 95.25 80 LYS A C 1
ATOM 651 O O . LYS A 1 80 ? -14.826 6.753 7.410 1.00 95.25 80 LYS A O 1
ATOM 656 N N . GLU A 1 81 ? -14.136 8.123 9.054 1.00 96.19 81 GLU A N 1
ATOM 657 C CA . GLU A 1 81 ? -12.774 8.284 8.536 1.00 96.19 81 GLU A CA 1
ATOM 658 C C . GLU A 1 81 ? -12.090 6.919 8.345 1.00 96.19 81 GLU A C 1
ATOM 660 O O . GLU A 1 81 ? -11.491 6.664 7.303 1.00 96.19 81 GLU A O 1
ATOM 665 N N . LEU A 1 82 ? -12.232 5.996 9.302 1.00 96.38 82 LEU A N 1
ATOM 666 C CA . LEU A 1 82 ? -11.675 4.647 9.193 1.00 96.38 82 LEU A CA 1
ATOM 667 C C . LEU A 1 82 ? -12.280 3.847 8.019 1.00 96.38 82 LEU A C 1
ATOM 669 O O . LEU A 1 82 ? -11.548 3.124 7.340 1.00 96.38 82 LEU A O 1
ATOM 673 N N . VAL A 1 83 ? -13.586 3.978 7.759 1.00 97.00 83 VAL A N 1
ATOM 674 C CA . VAL A 1 83 ? -14.267 3.364 6.599 1.00 97.00 83 VAL A CA 1
ATOM 675 C C . VAL A 1 83 ? -13.738 3.941 5.284 1.00 97.00 83 VAL A C 1
ATOM 677 O O . VAL A 1 83 ? -13.459 3.192 4.342 1.00 97.00 83 VAL A O 1
ATOM 680 N N . ASP A 1 8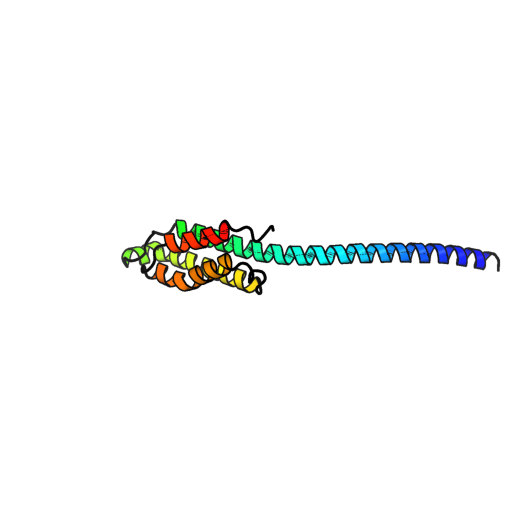4 ? -13.536 5.257 5.225 1.00 97.38 84 ASP A N 1
ATOM 681 C CA . ASP A 1 84 ? -12.970 5.919 4.049 1.00 97.38 84 ASP A CA 1
ATOM 682 C C . ASP A 1 84 ? -11.543 5.418 3.785 1.00 97.38 84 ASP A C 1
ATOM 684 O O . ASP A 1 84 ? -11.201 5.054 2.657 1.00 97.38 84 ASP A O 1
ATOM 688 N N . ARG A 1 85 ? -10.715 5.293 4.834 1.00 97.44 85 ARG A N 1
ATOM 689 C CA . ARG A 1 85 ? -9.361 4.724 4.718 1.00 97.44 85 ARG A CA 1
ATOM 690 C C . ARG A 1 85 ? -9.375 3.269 4.265 1.00 97.44 85 ARG A C 1
ATOM 692 O O . ARG A 1 85 ? -8.545 2.898 3.435 1.00 97.44 85 ARG A O 1
ATOM 699 N N . LEU A 1 86 ? -10.316 2.453 4.744 1.00 97.81 86 LEU A N 1
ATOM 700 C CA . LEU A 1 86 ? -10.464 1.075 4.269 1.00 97.81 86 LEU A CA 1
ATOM 701 C C . LEU A 1 86 ? -10.797 1.036 2.772 1.00 97.81 86 LEU A C 1
ATOM 703 O O . LEU A 1 86 ? -10.235 0.225 2.038 1.00 97.81 86 LEU A O 1
ATOM 707 N N . SER A 1 87 ? -11.668 1.934 2.311 1.00 97.62 87 SER A N 1
ATOM 708 C CA . SER A 1 87 ? -12.046 2.034 0.897 1.00 97.62 87 SER A CA 1
ATOM 709 C C . SER A 1 87 ? -10.848 2.410 0.020 1.00 97.62 87 SER A C 1
ATOM 711 O O . SER A 1 87 ? -10.640 1.811 -1.034 1.00 97.62 87 SER A O 1
ATOM 713 N N . VAL A 1 88 ? -9.997 3.333 0.483 1.00 97.94 88 VAL A N 1
ATOM 714 C CA . VAL A 1 88 ? -8.730 3.669 -0.190 1.00 97.94 88 VAL A CA 1
ATOM 715 C C . VAL A 1 88 ? -7.791 2.460 -0.242 1.00 97.94 88 VAL A C 1
ATOM 717 O O . VAL A 1 88 ? -7.225 2.182 -1.300 1.00 97.94 88 VAL A O 1
ATOM 720 N N . CYS A 1 89 ? -7.664 1.701 0.853 1.00 97.88 89 CYS A N 1
ATOM 721 C CA . CYS A 1 89 ? -6.879 0.462 0.864 1.00 97.88 89 CYS A CA 1
ATOM 722 C C . CYS A 1 89 ? -7.407 -0.548 -0.156 1.00 97.88 89 CYS A C 1
ATOM 724 O O . CYS A 1 89 ? -6.625 -1.134 -0.900 1.00 97.88 89 CYS A O 1
ATOM 726 N N . HIS A 1 90 ? -8.728 -0.732 -0.213 1.00 97.50 90 HIS A N 1
ATOM 727 C CA . HIS A 1 90 ? -9.356 -1.678 -1.127 1.00 97.50 90 HIS A CA 1
ATOM 728 C C . HIS A 1 90 ? -9.160 -1.281 -2.589 1.00 97.50 90 HIS A C 1
ATOM 730 O O . HIS A 1 90 ? -8.763 -2.114 -3.399 1.00 97.50 90 HIS A O 1
ATOM 736 N N . ASN A 1 91 ? -9.331 -0.002 -2.919 1.00 97.31 91 ASN A N 1
ATOM 737 C CA . ASN A 1 91 ? -9.047 0.493 -4.263 1.00 97.31 91 ASN A CA 1
ATOM 738 C C . ASN A 1 91 ? -7.574 0.277 -4.638 1.00 97.31 91 ASN A C 1
ATOM 740 O O . ASN A 1 91 ? -7.284 -0.235 -5.717 1.00 97.31 91 ASN A O 1
ATOM 744 N N . ALA A 1 92 ? -6.640 0.594 -3.737 1.00 96.75 92 ALA A N 1
ATOM 745 C CA . ALA A 1 92 ? -5.219 0.358 -3.972 1.00 96.75 92 ALA A CA 1
ATOM 746 C C . ALA A 1 92 ? -4.887 -1.138 -4.119 1.00 96.75 92 ALA A C 1
ATOM 748 O O . ALA A 1 92 ? -4.038 -1.492 -4.933 1.00 96.75 92 ALA A O 1
ATOM 749 N N . TRP A 1 93 ? -5.572 -2.019 -3.382 1.00 97.00 93 TRP A N 1
ATOM 750 C CA . TRP A 1 93 ? -5.452 -3.469 -3.536 1.00 97.00 93 TRP A CA 1
ATOM 751 C C . TRP A 1 93 ? -5.907 -3.936 -4.920 1.00 97.00 93 TRP A C 1
ATOM 753 O O . TRP A 1 93 ? -5.183 -4.681 -5.575 1.00 97.00 93 TRP A O 1
ATOM 763 N N . LEU A 1 94 ? -7.066 -3.475 -5.400 1.00 95.81 94 LEU A N 1
ATOM 764 C CA . LEU A 1 94 ? -7.582 -3.843 -6.724 1.00 95.81 94 LEU A CA 1
ATOM 765 C C . LEU A 1 94 ? -6.642 -3.406 -7.851 1.00 95.81 94 LEU A C 1
ATOM 767 O O . LEU A 1 94 ? -6.388 -4.186 -8.766 1.00 95.81 94 LEU A O 1
ATOM 771 N N . LEU A 1 95 ? -6.059 -2.207 -7.741 1.00 94.88 95 LEU A N 1
ATOM 772 C CA . LEU A 1 95 ? -5.073 -1.701 -8.702 1.00 94.88 95 LEU A CA 1
ATOM 773 C C . LEU A 1 95 ? -3.807 -2.556 -8.777 1.00 94.88 95 LEU A C 1
ATOM 775 O O . LEU A 1 95 ? -3.058 -2.443 -9.741 1.00 94.88 95 LEU A O 1
ATOM 779 N N . THR A 1 96 ? -3.554 -3.412 -7.782 1.00 93.12 96 THR A N 1
ATOM 780 C CA . THR A 1 96 ? -2.425 -4.343 -7.837 1.00 93.12 96 THR A CA 1
ATOM 781 C C . THR A 1 96 ? -2.635 -5.470 -8.827 1.00 93.12 96 THR A C 1
ATOM 783 O O . THR A 1 96 ? -1.655 -6.131 -9.134 1.00 93.12 96 THR A O 1
ATOM 786 N N . GLU A 1 97 ? -3.856 -5.720 -9.310 1.00 91.19 97 GLU A N 1
ATOM 787 C CA . GLU A 1 97 ? -4.148 -6.728 -10.342 1.00 91.19 97 GLU A CA 1
ATOM 788 C C . GLU A 1 97 ? -3.512 -8.109 -10.061 1.00 91.19 97 GLU A C 1
ATOM 790 O O . GLU A 1 97 ? -3.089 -8.830 -10.961 1.00 91.19 97 GLU A O 1
ATOM 795 N N . GLY A 1 98 ? -3.392 -8.490 -8.784 1.00 89.31 98 GLY A N 1
ATOM 796 C CA . GLY A 1 98 ? -2.774 -9.761 -8.395 1.00 89.31 98 GLY A CA 1
ATOM 797 C C . GLY A 1 98 ? -1.240 -9.790 -8.459 1.00 89.31 98 GLY A C 1
ATOM 798 O O . GLY A 1 98 ? -0.647 -10.846 -8.239 1.00 89.31 98 GLY A O 1
ATOM 799 N N . LEU A 1 99 ? -0.561 -8.651 -8.647 1.00 89.25 99 LEU A N 1
ATOM 800 C CA . LEU A 1 99 ? 0.907 -8.516 -8.566 1.00 89.25 99 LEU A CA 1
ATOM 801 C C . LEU A 1 99 ? 1.494 -9.033 -7.240 1.00 89.25 99 LEU A C 1
ATOM 803 O O . LEU A 1 99 ? 2.694 -9.304 -7.153 1.00 89.25 99 LEU A O 1
ATOM 807 N N . MET A 1 100 ? 0.662 -9.143 -6.200 1.00 89.19 100 MET A N 1
ATOM 808 C CA . MET A 1 100 ? 1.019 -9.644 -4.870 1.00 89.19 100 MET A CA 1
ATOM 809 C C . MET A 1 100 ? 0.438 -11.030 -4.558 1.00 89.19 100 MET A C 1
ATOM 811 O O . MET A 1 100 ? 0.580 -11.490 -3.433 1.00 89.19 100 MET A O 1
ATOM 815 N N . ALA A 1 101 ? -0.159 -11.736 -5.526 1.00 88.88 101 ALA A N 1
ATOM 816 C CA . ALA A 1 101 ? -0.815 -13.032 -5.298 1.00 88.88 101 ALA A CA 1
ATOM 817 C C . ALA A 1 101 ? 0.126 -14.118 -4.739 1.00 88.88 101 ALA A C 1
ATOM 819 O O . ALA A 1 101 ? -0.319 -15.054 -4.084 1.00 88.88 101 ALA A O 1
ATOM 820 N N . LYS A 1 102 ? 1.439 -13.990 -4.973 1.00 89.25 102 LYS A N 1
ATOM 821 C CA . LYS A 1 102 ? 2.463 -14.892 -4.417 1.00 89.25 102 LYS A CA 1
ATOM 822 C C . LYS A 1 102 ? 2.807 -14.593 -2.953 1.00 89.25 102 LYS A C 1
ATOM 824 O O . LYS A 1 102 ? 3.445 -15.411 -2.300 1.00 89.25 102 LYS A O 1
ATOM 829 N N . GLU A 1 103 ? 2.428 -13.425 -2.439 1.00 91.88 103 GLU A N 1
ATOM 830 C CA . GLU A 1 103 ? 2.688 -13.007 -1.062 1.00 91.88 103 GLU A CA 1
ATOM 831 C C . GLU A 1 103 ? 1.521 -13.420 -0.155 1.00 91.88 103 GLU A C 1
ATOM 833 O O . GLU A 1 103 ? 0.758 -12.571 0.304 1.00 91.88 103 GLU A O 1
ATOM 838 N N . THR A 1 104 ? 1.390 -14.723 0.109 1.00 92.94 104 THR A N 1
ATOM 839 C CA . THR A 1 104 ? 0.267 -15.308 0.870 1.00 92.94 104 THR A CA 1
ATOM 840 C C . THR A 1 104 ? -0.021 -14.573 2.177 1.00 92.94 104 THR A C 1
ATOM 842 O O . THR A 1 104 ? -1.147 -14.145 2.387 1.00 92.94 104 THR A O 1
ATOM 845 N N . ASP A 1 105 ? 1.002 -14.282 2.988 1.00 94.00 105 ASP A N 1
ATOM 846 C CA . ASP A 1 105 ? 0.814 -13.584 4.270 1.00 94.00 105 ASP A CA 1
ATOM 847 C C . ASP A 1 105 ? 0.175 -12.189 4.118 1.00 94.00 105 ASP A C 1
ATOM 849 O O . ASP A 1 105 ? -0.516 -11.717 5.016 1.00 94.00 105 ASP A O 1
ATOM 853 N N . ILE A 1 106 ? 0.430 -11.499 2.997 1.00 95.06 106 ILE A N 1
ATOM 854 C CA . ILE A 1 106 ? -0.145 -10.172 2.722 1.00 95.06 106 ILE A CA 1
ATOM 855 C C . ILE A 1 106 ? -1.595 -10.324 2.289 1.00 95.06 106 ILE A C 1
ATOM 857 O O . ILE A 1 106 ? -2.442 -9.571 2.764 1.00 95.06 106 ILE A O 1
ATOM 861 N N . VAL A 1 107 ? -1.864 -11.286 1.401 1.00 95.69 107 VAL A N 1
ATOM 862 C CA . VAL A 1 107 ? -3.214 -11.607 0.926 1.00 95.69 107 VAL A CA 1
ATOM 863 C C . VAL A 1 107 ? -4.100 -11.977 2.116 1.00 95.69 107 VAL A C 1
ATOM 865 O O . VAL A 1 107 ? -5.125 -11.339 2.330 1.00 95.69 107 VAL A O 1
ATOM 868 N N . GLU A 1 108 ? -3.655 -12.917 2.949 1.00 96.56 108 GLU A N 1
ATOM 869 C CA . GLU A 1 108 ? -4.385 -13.377 4.133 1.00 96.56 108 GLU A CA 1
ATOM 870 C C . GLU A 1 108 ? -4.611 -12.247 5.143 1.00 96.56 108 GLU A C 1
ATOM 872 O O . GLU A 1 108 ? -5.722 -12.061 5.647 1.00 96.56 108 GLU A O 1
ATOM 877 N N . ALA A 1 109 ? -3.579 -11.443 5.428 1.00 97.19 109 ALA A N 1
ATOM 878 C CA . ALA A 1 109 ? -3.717 -10.312 6.338 1.00 97.19 109 ALA A CA 1
ATOM 879 C C . ALA A 1 109 ? -4.691 -9.254 5.802 1.00 97.19 109 ALA A C 1
ATOM 881 O O . ALA A 1 109 ? -5.483 -8.703 6.569 1.00 97.19 109 ALA A O 1
ATOM 882 N N . TRP A 1 110 ? -4.661 -8.981 4.497 1.00 97.56 110 TRP A N 1
ATOM 883 C CA . TRP A 1 110 ? -5.566 -8.030 3.866 1.00 97.56 110 TRP A CA 1
ATOM 884 C C . TRP A 1 110 ? -7.015 -8.527 3.867 1.00 97.56 110 TRP A C 1
ATOM 886 O O . TRP A 1 110 ? -7.910 -7.794 4.292 1.00 97.56 110 TRP A O 1
ATOM 896 N N . GLU A 1 111 ? -7.251 -9.776 3.464 1.00 96.75 111 GLU A N 1
ATOM 897 C CA . GLU A 1 111 ? -8.580 -10.394 3.489 1.00 96.75 111 GLU A CA 1
ATOM 898 C C . GLU A 1 111 ? -9.171 -10.396 4.898 1.00 96.75 111 GLU A C 1
ATOM 900 O O . GLU A 1 111 ? -10.353 -10.077 5.082 1.00 96.75 111 GLU A O 1
ATOM 905 N N . PHE A 1 112 ? -8.339 -10.679 5.906 1.00 97.94 112 PHE A N 1
ATOM 906 C CA . PHE A 1 112 ? -8.754 -10.600 7.296 1.00 97.94 112 PHE A CA 1
ATOM 907 C C . PHE A 1 112 ? -9.205 -9.184 7.663 1.00 97.94 112 PHE A C 1
ATOM 909 O O . PHE A 1 112 ? -10.307 -9.029 8.196 1.00 97.94 112 PHE A O 1
ATOM 916 N N . ILE A 1 113 ? -8.392 -8.158 7.375 1.00 97.69 113 ILE A N 1
ATOM 917 C CA . ILE A 1 113 ? -8.715 -6.755 7.684 1.00 97.69 113 ILE A CA 1
ATOM 918 C C . ILE A 1 113 ? -10.026 -6.352 7.011 1.00 97.69 113 ILE A C 1
ATOM 920 O O . ILE A 1 113 ? -10.931 -5.849 7.679 1.00 97.69 113 ILE A O 1
ATOM 924 N N . PHE A 1 114 ? -10.146 -6.606 5.708 1.00 97.06 114 PHE A N 1
ATOM 925 C CA . PHE A 1 114 ? -11.303 -6.207 4.913 1.00 97.06 114 PHE A CA 1
ATOM 926 C C . PHE A 1 114 ? -12.596 -6.873 5.402 1.00 97.06 114 PHE A C 1
ATOM 928 O O . PHE A 1 114 ? -13.619 -6.210 5.574 1.00 97.06 114 PHE A O 1
ATOM 935 N N . THR A 1 115 ? -12.542 -8.168 5.718 1.00 96.81 115 THR A N 1
ATOM 936 C CA . THR A 1 115 ? -13.715 -8.935 6.164 1.00 96.81 115 THR A CA 1
ATOM 937 C C . THR A 1 115 ? -14.140 -8.577 7.590 1.00 96.81 115 THR A C 1
ATOM 939 O O . THR A 1 115 ? -15.335 -8.552 7.907 1.00 96.81 115 THR A O 1
ATOM 942 N N . ASN A 1 116 ? -13.171 -8.293 8.465 1.00 96.75 116 ASN A N 1
ATOM 943 C CA . ASN A 1 116 ? -13.403 -8.125 9.899 1.00 96.75 116 ASN A CA 1
ATOM 944 C C . ASN A 1 116 ? -13.495 -6.669 10.365 1.00 96.75 116 ASN A C 1
ATOM 946 O O . ASN A 1 116 ? -13.878 -6.428 11.510 1.00 96.75 116 ASN A O 1
ATOM 950 N N . HIS A 1 117 ? -13.228 -5.690 9.500 1.00 95.81 117 HIS A N 1
ATOM 951 C CA . HIS A 1 117 ? -13.388 -4.271 9.821 1.00 95.81 117 HIS A CA 1
ATOM 952 C C . HIS A 1 117 ? -14.781 -3.949 10.397 1.00 95.81 117 HIS A C 1
ATOM 954 O O . HIS A 1 117 ? -14.898 -3.304 11.439 1.00 95.81 117 HIS A O 1
ATOM 960 N N . LYS A 1 118 ? -15.851 -4.479 9.788 1.00 94.62 118 LYS A N 1
ATOM 961 C CA . LYS A 1 118 ? -17.229 -4.285 10.279 1.00 94.62 118 LYS A CA 1
ATOM 962 C C . LYS A 1 118 ? -17.436 -4.806 11.708 1.00 94.62 118 LYS A C 1
ATOM 964 O O . LYS A 1 118 ? -18.218 -4.232 12.462 1.00 94.62 118 LYS A O 1
ATOM 969 N N . ASN A 1 119 ? -16.723 -5.870 12.085 1.00 94.62 119 ASN A N 1
ATOM 970 C CA . ASN A 1 119 ? -16.814 -6.474 13.413 1.00 94.62 119 ASN A CA 1
ATOM 971 C C . ASN A 1 119 ? -16.154 -5.577 14.467 1.00 94.62 119 ASN A C 1
ATOM 973 O O . ASN A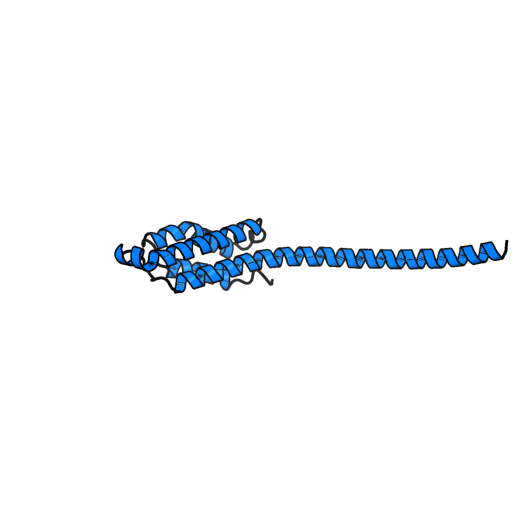 1 119 ? -16.583 -5.549 15.616 1.00 94.62 119 ASN A O 1
ATOM 977 N N . TYR A 1 120 ? -15.142 -4.801 14.081 1.00 94.38 120 TYR A N 1
ATOM 978 C CA . TYR A 1 120 ? -14.581 -3.774 14.951 1.00 94.38 120 TYR A CA 1
ATOM 979 C C . TYR A 1 120 ? -15.560 -2.610 15.153 1.00 94.38 120 TYR A C 1
ATOM 981 O O . TYR A 1 120 ? -15.829 -2.233 16.293 1.00 94.38 120 TYR A O 1
ATOM 989 N N . LEU A 1 121 ? -16.174 -2.107 14.075 1.00 92.81 121 LEU A N 1
ATOM 990 C CA . LEU A 1 121 ? -17.180 -1.038 14.162 1.00 92.81 121 LEU A CA 1
ATOM 991 C C . LEU A 1 121 ? -18.406 -1.441 14.997 1.00 92.81 121 LEU A C 1
ATOM 993 O O . LEU A 1 121 ? -18.991 -0.615 15.698 1.00 92.81 121 LEU A O 1
ATOM 997 N N . SER A 1 122 ? -18.785 -2.721 14.960 1.00 91.44 122 SER A N 1
ATOM 998 C CA . SER A 1 122 ? -19.858 -3.270 15.793 1.00 91.44 122 SER A CA 1
ATOM 999 C C . SER A 1 122 ? -19.423 -3.594 17.228 1.00 91.44 122 SER A C 1
ATOM 1001 O O . SER A 1 122 ? -20.254 -4.036 18.023 1.00 91.44 122 SER A O 1
ATOM 1003 N N . GLY A 1 123 ? -18.152 -3.379 17.582 1.00 89.94 123 GLY A N 1
ATOM 1004 C CA . GLY A 1 123 ? -17.579 -3.668 18.899 1.00 89.94 123 GLY A CA 1
ATOM 1005 C C . GLY A 1 123 ? -17.335 -5.155 19.190 1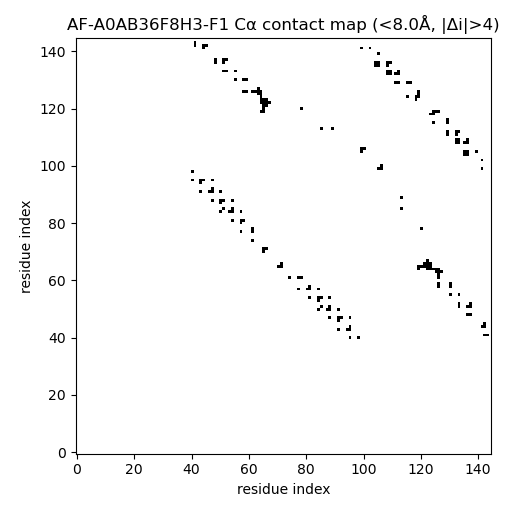.00 89.94 123 GLY A C 1
ATOM 1006 O O . GLY A 1 123 ? -16.917 -5.489 20.297 1.00 89.94 123 GLY A O 1
ATOM 1007 N N . ALA A 1 124 ? -17.580 -6.044 18.225 1.00 91.50 124 ALA A N 1
ATOM 1008 C CA . ALA A 1 124 ? -17.355 -7.484 18.351 1.00 91.50 124 ALA A CA 1
ATOM 1009 C C . ALA A 1 124 ? -15.869 -7.877 18.244 1.00 91.50 124 ALA A C 1
ATOM 1011 O O . ALA A 1 124 ? -15.489 -8.970 18.657 1.00 91.50 124 ALA A O 1
ATOM 1012 N N . LEU A 1 125 ? -15.027 -6.993 17.705 1.00 93.62 125 LEU A N 1
ATOM 1013 C CA . LEU A 1 125 ? -13.592 -7.203 17.539 1.00 93.62 125 LEU A CA 1
ATOM 1014 C C . LEU A 1 125 ? -12.789 -6.084 18.208 1.00 93.62 125 LEU A C 1
ATOM 1016 O O . LEU A 1 125 ? -13.233 -4.941 18.283 1.00 93.62 125 LEU A O 1
ATOM 1020 N N . SER A 1 126 ? -11.586 -6.421 18.669 1.00 93.88 126 SER A N 1
ATOM 1021 C CA . SER A 1 126 ? -10.609 -5.455 19.172 1.00 93.88 126 SER A CA 1
ATOM 1022 C C . SER A 1 126 ? -9.806 -4.821 18.033 1.00 93.88 126 SER A C 1
ATOM 1024 O O . SER A 1 126 ? -9.397 -5.519 17.100 1.00 93.88 126 SER A O 1
ATOM 1026 N N . SER A 1 127 ? -9.496 -3.525 18.143 1.00 93.38 127 SER A N 1
ATOM 1027 C CA . SER A 1 127 ? -8.604 -2.842 17.194 1.00 93.38 127 SER A CA 1
ATOM 1028 C C . SER A 1 127 ? -7.211 -3.475 17.145 1.00 93.38 127 SER A C 1
ATOM 1030 O O . SER A 1 127 ? -6.575 -3.457 16.096 1.00 93.38 127 SER A O 1
ATOM 1032 N N . LEU A 1 128 ? -6.755 -4.103 18.237 1.00 93.94 128 LEU A N 1
ATOM 1033 C CA . LEU A 1 128 ? -5.445 -4.759 18.308 1.00 93.94 128 LEU A CA 1
ATOM 1034 C C . LEU A 1 128 ? -5.311 -5.895 17.292 1.00 93.94 128 LEU A C 1
ATOM 1036 O O . LEU A 1 128 ? -4.238 -6.082 16.726 1.00 93.94 128 LEU A O 1
ATOM 1040 N N . VAL A 1 129 ? -6.397 -6.629 17.030 1.00 95.25 129 VAL A N 1
ATOM 1041 C CA . VAL A 1 129 ? -6.385 -7.743 16.072 1.00 95.25 129 VAL A CA 1
ATOM 1042 C C . VAL A 1 129 ? -6.201 -7.203 14.655 1.00 95.25 129 VAL A C 1
ATOM 1044 O O . VAL A 1 129 ? -5.323 -7.658 13.927 1.00 95.25 129 VAL A O 1
ATOM 1047 N N . LEU A 1 130 ? -6.961 -6.169 14.282 1.00 95.75 130 LEU A N 1
AT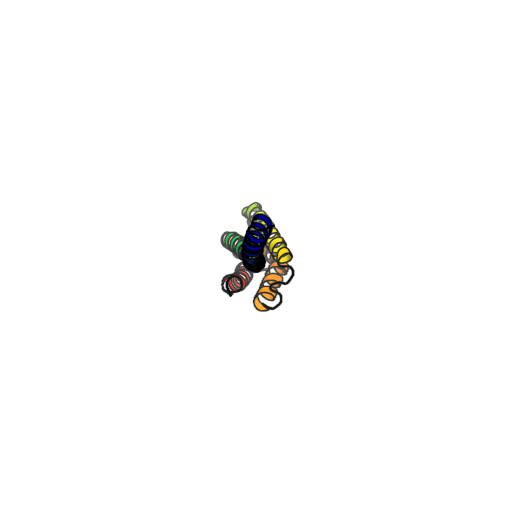OM 1048 C CA . LEU A 1 130 ? -6.792 -5.496 12.990 1.00 95.75 130 LEU A CA 1
ATOM 1049 C C . LEU A 1 130 ? -5.403 -4.850 12.866 1.00 95.75 130 LEU A C 1
ATOM 1051 O O . LEU A 1 130 ? -4.765 -4.963 11.821 1.00 95.75 130 LEU A O 1
ATOM 1055 N N . GLY A 1 131 ? -4.909 -4.228 13.939 1.00 95.69 131 GLY A N 1
ATOM 1056 C CA . GLY A 1 131 ? -3.580 -3.618 14.001 1.00 95.69 131 GLY A CA 1
ATOM 1057 C C . GLY A 1 131 ? -2.440 -4.624 13.819 1.00 95.69 131 GLY A C 1
ATOM 1058 O O . GLY A 1 131 ? -1.457 -4.320 13.142 1.00 95.69 131 GLY A O 1
ATOM 1059 N N . ALA A 1 132 ? -2.582 -5.843 14.348 1.00 96.50 132 ALA A N 1
ATOM 1060 C CA . ALA A 1 132 ? -1.616 -6.919 14.142 1.00 96.50 132 ALA A CA 1
ATOM 1061 C C . ALA A 1 132 ? -1.516 -7.311 12.659 1.00 96.50 132 ALA A C 1
ATOM 1063 O O . ALA A 1 132 ? -0.415 -7.362 12.114 1.00 96.50 132 ALA A O 1
ATOM 1064 N N . HIS A 1 133 ? -2.649 -7.483 11.970 1.00 97.25 133 HIS A N 1
ATOM 1065 C CA . HIS A 1 133 ? -2.650 -7.761 10.529 1.00 97.25 133 HIS A CA 1
ATOM 1066 C C . HIS A 1 133 ? -2.122 -6.583 9.697 1.00 97.25 133 HIS A C 1
ATOM 1068 O O . HIS A 1 133 ? -1.385 -6.801 8.734 1.00 97.25 133 HIS A O 1
ATOM 1074 N N . CYS A 1 134 ? -2.409 -5.335 10.090 1.00 96.81 134 CYS A N 1
ATOM 1075 C CA . CYS A 1 134 ? -1.794 -4.165 9.453 1.00 96.81 134 CYS A CA 1
ATOM 1076 C C . CYS A 1 134 ? -0.268 -4.229 9.589 1.00 96.81 134 CYS A C 1
ATOM 1078 O O . CYS A 1 134 ? 0.460 -4.035 8.620 1.00 96.81 134 CYS A O 1
ATOM 1080 N N . THR A 1 135 ? 0.220 -4.582 10.777 1.00 96.31 135 THR A N 1
ATOM 1081 C CA . THR A 1 135 ? 1.650 -4.703 11.071 1.00 96.31 135 THR A CA 1
ATOM 1082 C C . THR A 1 135 ? 2.308 -5.819 10.255 1.00 96.31 135 THR A C 1
ATOM 1084 O O . THR A 1 135 ? 3.408 -5.616 9.744 1.00 96.31 135 THR A O 1
ATOM 1087 N N . THR A 1 136 ? 1.637 -6.956 10.043 1.00 96.19 136 THR A N 1
ATOM 1088 C CA . THR A 1 136 ? 2.107 -8.021 9.137 1.00 96.19 136 THR A CA 1
ATOM 1089 C C . THR A 1 136 ? 2.367 -7.485 7.728 1.00 96.19 136 THR A C 1
ATOM 1091 O O . THR A 1 136 ? 3.444 -7.706 7.168 1.00 96.19 136 THR A O 1
ATOM 1094 N N . ILE A 1 137 ? 1.427 -6.715 7.170 1.00 96.31 137 ILE A N 1
ATOM 1095 C CA . ILE A 1 137 ? 1.580 -6.101 5.842 1.00 96.31 137 ILE A CA 1
ATOM 1096 C C . ILE A 1 137 ? 2.711 -5.061 5.854 1.00 96.31 137 ILE A C 1
ATOM 1098 O O . ILE A 1 137 ? 3.567 -5.045 4.966 1.00 96.31 137 ILE A O 1
ATOM 1102 N N . LEU A 1 138 ? 2.748 -4.192 6.867 1.00 96.12 138 LEU A N 1
ATOM 1103 C CA . LEU A 1 138 ? 3.702 -3.084 6.942 1.00 96.12 138 LEU A CA 1
ATOM 1104 C C . LEU A 1 138 ? 5.148 -3.552 7.158 1.00 96.12 138 LEU A C 1
ATOM 1106 O O . LEU A 1 138 ? 6.067 -2.983 6.562 1.00 96.12 138 LEU A O 1
ATOM 1110 N N . ASN A 1 139 ? 5.362 -4.624 7.916 1.00 94.62 139 ASN A N 1
ATOM 1111 C CA . ASN A 1 139 ? 6.697 -5.159 8.179 1.00 94.62 139 ASN A CA 1
ATOM 1112 C C . ASN A 1 139 ? 7.222 -6.040 7.042 1.00 94.62 139 ASN A C 1
ATOM 1114 O O . ASN A 1 139 ? 8.437 -6.168 6.874 1.00 94.62 139 ASN A O 1
ATOM 1118 N N . LYS A 1 140 ? 6.345 -6.615 6.209 1.00 93.00 140 LYS A N 1
ATOM 1119 C CA . LYS A 1 140 ? 6.789 -7.440 5.083 1.00 93.00 140 LYS A CA 1
ATOM 1120 C C . LYS A 1 140 ? 7.400 -6.584 3.967 1.00 93.00 140 LYS A C 1
ATOM 1122 O O . LYS A 1 140 ? 6.878 -5.537 3.556 1.00 93.00 140 LYS A O 1
ATOM 1127 N N . ARG A 1 141 ? 8.541 -7.036 3.440 1.00 89.06 141 ARG A N 1
ATOM 1128 C CA . ARG A 1 141 ? 9.232 -6.401 2.308 1.00 89.06 141 ARG A CA 1
ATOM 1129 C C . ARG A 1 141 ? 8.699 -6.969 0.992 1.00 89.06 141 ARG A C 1
ATOM 1131 O O . ARG A 1 141 ? 9.185 -7.985 0.509 1.00 89.06 141 ARG A O 1
ATOM 1138 N N . PHE A 1 142 ? 7.702 -6.300 0.414 1.00 88.50 142 PHE A N 1
ATOM 1139 C CA . PHE A 1 142 ? 7.122 -6.670 -0.888 1.00 88.50 142 PHE A CA 1
ATOM 1140 C C . PHE A 1 142 ? 7.210 -5.573 -1.956 1.00 88.50 142 PHE A C 1
ATOM 1142 O O . PHE A 1 142 ? 7.089 -5.870 -3.141 1.00 88.50 142 PHE A O 1
ATOM 1149 N N . VAL A 1 143 ? 7.453 -4.323 -1.547 1.00 86.31 143 VAL A N 1
ATOM 1150 C CA . VAL A 1 143 ? 7.641 -3.190 -2.463 1.00 86.31 143 VAL A CA 1
ATOM 1151 C C . VAL A 1 143 ? 9.045 -3.240 -3.066 1.00 86.31 143 VAL A C 1
ATOM 1153 O O . VAL A 1 143 ? 9.190 -3.399 -4.264 1.00 86.31 143 VAL A O 1
ATOM 1156 N N . PHE A 1 144 ? 10.093 -3.188 -2.243 1.00 82.75 144 PHE A N 1
ATOM 1157 C CA . PHE A 1 144 ? 11.481 -3.065 -2.708 1.00 82.75 144 PHE A CA 1
ATOM 1158 C C . PHE A 1 144 ? 12.252 -4.385 -2.650 1.00 82.75 144 PHE A C 1
ATOM 1160 O O . PHE A 1 144 ? 13.268 -4.449 -1.957 1.00 82.75 144 PHE A O 1
ATOM 1167 N N . LYS A 1 145 ? 11.742 -5.456 -3.260 1.00 70.75 145 LYS A N 1
ATOM 1168 C CA . LYS A 1 145 ? 12.470 -6.735 -3.283 1.00 70.75 145 LYS A CA 1
ATOM 1169 C C . LYS A 1 145 ? 13.773 -6.626 -4.067 1.00 70.75 145 LYS A C 1
ATOM 1171 O O . LYS A 1 145 ? 13.755 -5.979 -5.135 1.00 70.75 145 LYS A O 1
#

Organism: Enterobacter asburiae (NCBI:txid61645)

Sequence (145 aa):
MLHEIYTASWANIWAAMSAISTTLAVIVAWRAMLRWRNQDELKVKMAFKQAVADYSYCLMHLPTQLQSPVRRVEYMDKCKELVDRLSVCHNAWLLTEGLMAKETDIVEAWEFIFTNHKNYLSGALSSLVLGAHCTTILNKRFVFK

Radius of gyration: 27.51 Å; Cα contacts (8 Å, |Δi|>4): 104; chains: 1; bounding box: 58×30×87 Å

Mean predicted aligned error: 7.11 Å

Secondary structure (DSSP, 8-state):
-HHHHHHHHHHHHHHHHHHHHHHHHHHHHHHHHHHHHHHHHHHHHHHHHHHHHHHHHHHHTS-S---SHHHHHHTHHHHHHHHHHHHHHHHHHHTTTTTTTT-HHHHHHHHHHHHHHHHHHTTSS-HHHHHHHHHHHHHS--S--

pLDDT: mean 91.32, std 7.99, range [58.72, 98.06]

Solvent-accessible surface area (backbone atoms only — not comparable to full-atom values): 7773 Å² total; per-residue (Å²): 110,77,67,57,56,54,52,51,55,51,50,52,52,51,52,51,53,49,52,52,51,51,52,52,49,50,55,52,50,52,52,49,53,56,51,48,55,56,48,54,58,36,50,36,47,43,49,24,53,49,29,43,48,56,32,44,54,53,52,70,78,46,69,56,59,35,65,50,70,68,54,43,62,76,43,39,69,59,52,50,52,44,52,53,32,48,50,51,24,50,54,31,50,60,70,36,74,63,78,55,68,86,43,53,72,46,50,54,27,48,53,49,42,69,71,44,48,62,37,30,71,65,25,78,31,49,45,63,62,50,44,50,33,41,46,56,48,69,71,50,81,73,57,84,113